Protein AF-A0A258V4W8-F1 (afdb_monomer)

Radius of gyration: 15.59 Å; Cα contacts (8 Å, |Δi|>4): 72; chains: 1; bounding box: 24×32×44 Å

pLDDT: mean 86.85, std 10.56, range [54.28, 97.06]

Sequence (85 aa):
MNFEELSSDEHRKREKAKAYELKQSQWWRQQVGPGICHYCKGQFKSKNLTMDHVIPACKQCNNDKTYKTTFDIALENLNASEPKC

Structure (mmCIF, N/CA/C/O backbone):
data_AF-A0A258V4W8-F1
#
_entry.id   AF-A0A258V4W8-F1
#
loop_
_atom_site.group_PDB
_atom_site.id
_atom_site.type_symbol
_atom_site.label_atom_id
_atom_site.label_alt_id
_atom_site.label_comp_id
_atom_site.label_asym_id
_atom_site.label_entity_id
_atom_site.label_seq_id
_atom_site.pdbx_PDB_ins_code
_atom_site.Cartn_x
_atom_site.Cartn_y
_atom_site.Cartn_z
_atom_site.occupancy
_atom_site.B_iso_or_equiv
_atom_site.auth_seq_id
_atom_site.auth_comp_id
_atom_site.auth_asym_id
_atom_site.auth_atom_id
_atom_site.pdbx_PDB_model_num
ATOM 1 N N . MET A 1 1 ? 2.303 -22.399 -22.029 1.00 54.28 1 MET A N 1
ATOM 2 C CA . MET A 1 1 ? 2.614 -21.259 -21.142 1.00 54.28 1 MET A CA 1
ATOM 3 C C . MET A 1 1 ? 3.781 -21.686 -20.271 1.00 54.28 1 MET A C 1
ATOM 5 O O . MET A 1 1 ? 3.626 -22.671 -19.560 1.00 54.28 1 MET A O 1
ATOM 9 N N . ASN A 1 2 ? 4.943 -21.039 -20.396 1.00 66.31 2 ASN A N 1
ATOM 10 C CA . ASN A 1 2 ? 6.140 -21.404 -19.636 1.00 66.31 2 ASN A CA 1
ATOM 11 C C . ASN A 1 2 ? 6.098 -20.750 -18.255 1.00 66.31 2 ASN A C 1
ATOM 13 O O . ASN A 1 2 ? 6.063 -19.530 -18.132 1.00 66.31 2 ASN A O 1
ATOM 17 N N . PHE A 1 3 ? 6.098 -21.584 -17.220 1.00 58.97 3 PHE A N 1
ATOM 18 C CA . PHE A 1 3 ? 6.079 -21.163 -15.821 1.00 58.97 3 PHE A CA 1
ATOM 19 C C . PHE A 1 3 ? 7.354 -20.394 -15.417 1.00 58.97 3 PHE A C 1
ATOM 21 O O . PHE A 1 3 ? 7.300 -19.504 -14.571 1.00 58.97 3 PHE A O 1
ATOM 28 N N . GLU A 1 4 ? 8.486 -20.666 -16.072 1.00 63.25 4 GLU A N 1
ATOM 29 C CA . GLU A 1 4 ? 9.791 -20.067 -15.756 1.00 63.25 4 GLU A CA 1
ATOM 30 C C . GLU A 1 4 ? 9.905 -18.562 -16.044 1.00 63.25 4 GLU A C 1
ATOM 32 O O . GLU A 1 4 ? 10.636 -17.864 -15.341 1.00 63.25 4 GLU A O 1
ATOM 37 N N . GLU A 1 5 ? 9.157 -18.012 -17.005 1.00 63.06 5 GLU A N 1
ATOM 38 C CA . GLU A 1 5 ? 9.246 -16.577 -17.326 1.00 63.06 5 GLU A CA 1
ATOM 39 C C . GLU A 1 5 ? 8.652 -15.673 -16.231 1.00 63.06 5 GLU A C 1
ATOM 41 O O . GLU A 1 5 ? 9.169 -14.577 -15.984 1.00 63.06 5 GLU A O 1
ATOM 46 N N . LEU A 1 6 ? 7.609 -16.139 -15.532 1.00 67.19 6 LEU A N 1
ATOM 47 C CA . LEU A 1 6 ? 6.862 -15.365 -14.529 1.00 67.19 6 LEU A CA 1
ATOM 48 C C . LEU A 1 6 ? 7.617 -15.180 -13.204 1.00 67.19 6 LEU A C 1
ATOM 50 O O . LEU A 1 6 ? 7.288 -14.290 -12.426 1.00 67.19 6 LEU A O 1
ATOM 54 N N . SER A 1 7 ? 8.641 -15.993 -12.944 1.00 73.19 7 SER A N 1
ATOM 55 C CA . SER A 1 7 ? 9.453 -15.908 -11.723 1.00 73.19 7 SER A CA 1
ATOM 56 C C . SER A 1 7 ? 10.863 -15.366 -11.974 1.00 73.19 7 SER A C 1
ATOM 58 O O . SER A 1 7 ? 11.672 -15.314 -11.043 1.00 73.19 7 SER A O 1
ATOM 60 N N . SER A 1 8 ? 11.178 -14.959 -13.207 1.00 88.25 8 SER A N 1
ATOM 61 C CA . SER A 1 8 ? 12.485 -14.382 -13.515 1.00 88.25 8 SER A CA 1
ATOM 62 C C . SER A 1 8 ? 12.739 -13.113 -12.689 1.00 88.25 8 SER A C 1
ATOM 64 O O . SER A 1 8 ? 11.830 -12.327 -12.394 1.00 88.25 8 SER A O 1
ATOM 66 N N . ASP A 1 9 ? 13.999 -12.868 -12.330 1.00 89.25 9 ASP A N 1
ATOM 67 C CA . ASP A 1 9 ? 14.376 -11.655 -11.597 1.00 89.25 9 ASP A CA 1
ATOM 68 C C . ASP A 1 9 ? 14.044 -10.374 -12.371 1.00 89.25 9 ASP A C 1
ATOM 70 O O . ASP A 1 9 ? 13.723 -9.345 -11.771 1.00 89.25 9 ASP A O 1
ATOM 74 N N . GLU A 1 10 ? 14.086 -10.431 -13.702 1.00 90.38 10 GLU A N 1
ATOM 75 C CA . GLU A 1 10 ? 13.660 -9.329 -14.557 1.00 90.38 10 GLU A CA 1
ATOM 76 C C . GLU A 1 10 ? 12.167 -9.041 -14.423 1.00 90.38 10 GLU A C 1
ATOM 78 O O . GLU A 1 10 ? 11.788 -7.881 -14.253 1.00 90.38 10 GLU A O 1
ATOM 83 N N . HIS A 1 11 ? 11.322 -10.077 -14.446 1.00 88.62 11 HIS A N 1
ATOM 84 C CA . HIS A 1 11 ? 9.887 -9.925 -14.225 1.00 88.62 11 HIS A CA 1
ATOM 85 C C . HIS A 1 11 ? 9.622 -9.297 -12.851 1.00 88.62 11 HIS A C 1
ATOM 87 O O . HIS A 1 11 ? 8.947 -8.273 -12.754 1.00 88.62 11 HIS A O 1
ATOM 93 N N . ARG A 1 12 ? 10.272 -9.804 -11.795 1.00 88.94 12 ARG A N 1
ATOM 94 C CA . ARG A 1 12 ? 10.152 -9.248 -10.438 1.00 88.94 12 ARG A CA 1
ATOM 95 C C . ARG A 1 12 ? 10.582 -7.779 -10.354 1.00 88.94 12 ARG A C 1
ATOM 97 O O . ARG A 1 12 ? 9.966 -7.004 -9.622 1.00 88.94 12 ARG A O 1
ATOM 104 N N . LYS A 1 13 ? 11.627 -7.372 -11.084 1.00 91.94 13 LYS A N 1
ATOM 105 C CA . LYS A 1 13 ? 12.060 -5.965 -11.168 1.00 91.94 13 LYS A CA 1
ATOM 106 C C . LYS A 1 13 ? 11.020 -5.093 -11.874 1.00 91.94 13 LYS A C 1
ATOM 108 O O . LYS A 1 13 ? 10.703 -4.022 -11.358 1.00 91.94 13 LYS A O 1
ATOM 113 N N . ARG A 1 14 ? 10.466 -5.554 -13.002 1.00 91.75 14 ARG A N 1
ATOM 114 C CA . ARG A 1 14 ? 9.410 -4.842 -13.746 1.00 91.75 14 ARG A CA 1
ATOM 115 C C . ARG A 1 14 ? 8.161 -4.643 -12.883 1.00 91.75 14 ARG A C 1
ATOM 117 O O . ARG A 1 14 ? 7.669 -3.523 -12.784 1.00 91.75 14 ARG A O 1
ATOM 124 N N . GLU A 1 15 ? 7.698 -5.682 -12.191 1.00 93.19 15 GLU A N 1
ATOM 125 C CA . GLU A 1 15 ? 6.521 -5.579 -11.315 1.00 93.19 15 GLU A CA 1
ATOM 126 C C . GLU A 1 15 ? 6.773 -4.674 -10.097 1.00 93.19 15 GLU A C 1
ATOM 128 O O . GLU A 1 15 ? 5.913 -3.874 -9.728 1.00 93.19 15 GLU A O 1
ATOM 133 N N . LYS A 1 16 ? 7.981 -4.700 -9.512 1.00 91.81 16 LYS A N 1
ATOM 134 C CA . LYS A 1 16 ? 8.358 -3.740 -8.459 1.00 91.81 16 LYS A CA 1
ATOM 135 C C . LYS A 1 16 ? 8.353 -2.292 -8.955 1.00 91.81 16 LYS A C 1
ATOM 137 O O . LYS A 1 16 ? 7.909 -1.420 -8.214 1.00 91.81 16 LYS A O 1
ATOM 142 N N . ALA A 1 17 ? 8.815 -2.024 -10.178 1.00 94.12 17 ALA A N 1
ATOM 143 C CA . ALA A 1 17 ? 8.776 -0.680 -10.761 1.00 94.12 17 ALA A CA 1
ATOM 144 C C . ALA A 1 17 ? 7.332 -0.164 -10.878 1.00 94.12 17 ALA A C 1
ATOM 146 O O . ALA A 1 17 ? 7.023 0.901 -10.342 1.00 94.12 17 ALA A O 1
ATOM 147 N N . LYS A 1 18 ? 6.425 -0.981 -11.433 1.00 93.62 18 LYS A N 1
ATOM 148 C CA . LYS A 1 18 ? 4.983 -0.677 -11.491 1.00 93.62 18 LYS A CA 1
ATOM 149 C C . LYS A 1 18 ? 4.394 -0.408 -10.105 1.00 93.62 18 LYS A C 1
ATOM 151 O O . LYS A 1 18 ? 3.598 0.508 -9.926 1.00 93.62 18 LYS A O 1
ATOM 156 N N . ALA A 1 19 ? 4.808 -1.177 -9.098 1.00 93.94 19 ALA A N 1
ATOM 157 C CA . ALA A 1 19 ? 4.373 -0.984 -7.718 1.00 93.94 19 ALA A CA 1
ATOM 158 C C . ALA A 1 19 ? 4.834 0.372 -7.137 1.00 93.94 19 ALA A C 1
ATOM 160 O O . ALA A 1 19 ? 4.085 1.020 -6.401 1.00 93.94 19 ALA A O 1
ATOM 161 N N . TYR A 1 20 ? 6.045 0.838 -7.462 1.00 94.25 20 TYR A N 1
ATOM 162 C CA . TYR A 1 20 ? 6.510 2.169 -7.053 1.00 94.25 20 TYR A CA 1
ATOM 163 C C . TYR A 1 20 ? 5.733 3.296 -7.740 1.00 94.25 20 TYR A C 1
ATOM 165 O O . TYR A 1 20 ? 5.356 4.256 -7.069 1.00 94.25 20 TYR A O 1
ATOM 173 N N . GLU A 1 21 ? 5.440 3.160 -9.033 1.00 95.56 21 GLU A N 1
ATOM 174 C CA . GLU A 1 21 ? 4.592 4.104 -9.773 1.00 95.56 21 GLU A CA 1
ATOM 175 C C . GLU A 1 21 ? 3.177 4.161 -9.175 1.00 95.56 21 GLU A C 1
ATOM 177 O O . GLU A 1 21 ? 2.656 5.238 -8.873 1.00 95.56 21 GLU A O 1
ATOM 182 N N . LEU A 1 22 ? 2.583 2.997 -8.889 1.00 95.62 22 LEU A N 1
ATOM 183 C CA . LEU A 1 22 ? 1.262 2.893 -8.271 1.00 95.62 22 LEU A CA 1
ATOM 184 C C . LEU A 1 22 ? 1.213 3.588 -6.907 1.00 95.62 22 LEU A C 1
ATOM 186 O O . LEU A 1 22 ? 0.254 4.308 -6.629 1.00 95.62 22 LEU A O 1
ATOM 190 N N . LYS A 1 23 ? 2.256 3.450 -6.079 1.00 93.31 23 LYS A N 1
ATOM 191 C CA . LYS A 1 23 ? 2.359 4.133 -4.774 1.00 93.31 23 LYS A CA 1
ATOM 192 C C . LYS A 1 23 ? 2.296 5.655 -4.872 1.00 93.31 23 LYS A C 1
ATOM 194 O O . LYS A 1 23 ? 1.898 6.307 -3.908 1.00 93.31 23 LYS A O 1
ATOM 199 N N . GLN A 1 24 ? 2.712 6.230 -5.997 1.00 94.25 24 GLN A N 1
ATOM 200 C CA . GLN A 1 24 ? 2.673 7.676 -6.213 1.00 94.25 24 GLN A CA 1
ATOM 201 C C . GLN A 1 24 ? 1.332 8.154 -6.783 1.00 94.25 24 GLN A C 1
ATOM 203 O O . GLN A 1 24 ? 1.031 9.348 -6.710 1.00 94.25 24 GLN A O 1
ATOM 208 N N . SER A 1 25 ? 0.511 7.238 -7.304 1.00 96.06 25 SER A N 1
ATOM 209 C CA . SER A 1 25 ? -0.775 7.553 -7.922 1.00 96.06 25 SER A CA 1
ATOM 210 C C . SER A 1 25 ? -1.787 8.159 -6.940 1.00 96.06 25 SER A C 1
ATOM 212 O O . SER A 1 25 ? -1.790 7.882 -5.736 1.00 96.06 25 SER A O 1
ATOM 214 N N . GLN A 1 26 ? -2.715 8.956 -7.476 1.00 97.06 26 GLN A N 1
ATOM 215 C CA . GLN A 1 26 ? -3.860 9.469 -6.715 1.00 97.06 26 GLN A CA 1
ATOM 216 C C . GLN A 1 26 ? -4.762 8.338 -6.208 1.00 97.06 26 GLN A C 1
ATOM 218 O O . GLN A 1 26 ? -5.281 8.421 -5.098 1.00 97.06 26 GLN A O 1
ATOM 223 N N . TRP A 1 27 ? -4.904 7.259 -6.985 1.00 96.25 27 TRP A N 1
ATOM 224 C CA . TRP A 1 27 ? -5.678 6.086 -6.584 1.00 96.25 27 TRP A CA 1
ATOM 225 C C . TRP A 1 27 ? -5.134 5.467 -5.293 1.00 96.25 27 TRP A C 1
ATOM 227 O O . TRP A 1 27 ? -5.896 5.213 -4.363 1.00 96.25 27 TRP A O 1
ATOM 237 N N . TRP A 1 28 ? -3.811 5.310 -5.173 1.00 96.44 28 TRP A N 1
ATOM 238 C CA . TRP A 1 28 ? -3.212 4.780 -3.947 1.00 96.44 28 TRP A CA 1
ATOM 239 C C . TRP A 1 28 ? -3.419 5.714 -2.750 1.00 96.44 28 TRP A C 1
ATOM 241 O O . TRP A 1 28 ? -3.730 5.259 -1.650 1.00 96.44 28 TRP A O 1
ATOM 251 N N . ARG A 1 29 ? -3.334 7.035 -2.957 1.00 95.12 29 ARG A N 1
ATOM 252 C CA . ARG A 1 29 ? -3.655 8.018 -1.907 1.00 95.12 29 ARG A CA 1
ATOM 253 C C . ARG A 1 29 ? -5.104 7.894 -1.436 1.00 95.12 29 ARG A C 1
ATOM 255 O O . ARG A 1 29 ? -5.347 7.977 -0.237 1.00 95.12 29 ARG A O 1
ATOM 262 N N . GLN A 1 30 ? -6.044 7.649 -2.350 1.00 95.69 30 GLN A N 1
ATOM 263 C CA . GLN A 1 30 ? -7.448 7.397 -2.014 1.00 95.69 30 GLN A CA 1
ATOM 264 C C . GLN A 1 30 ? -7.628 6.071 -1.265 1.00 95.69 30 GLN A C 1
ATOM 266 O O . GLN A 1 30 ? -8.386 6.031 -0.304 1.00 95.69 30 GLN A O 1
ATOM 271 N N . GLN A 1 31 ? -6.895 5.015 -1.632 1.00 95.38 31 GLN A N 1
ATOM 272 C CA . GLN A 1 31 ? -6.928 3.732 -0.915 1.00 95.38 31 GLN A CA 1
ATOM 273 C C . GLN A 1 31 ? -6.394 3.835 0.519 1.00 95.38 31 GLN A C 1
ATOM 275 O O . GLN A 1 31 ? -6.946 3.230 1.433 1.00 95.38 31 GLN A O 1
ATOM 280 N N . VAL A 1 32 ? -5.330 4.611 0.738 1.00 96.19 32 VAL A N 1
ATOM 281 C CA . VAL A 1 32 ? -4.715 4.793 2.066 1.00 96.19 32 VAL A CA 1
ATOM 282 C C . VAL A 1 32 ? -5.419 5.884 2.893 1.00 96.19 32 VAL A C 1
ATOM 284 O O . VAL A 1 32 ? -5.284 5.921 4.118 1.00 96.19 32 VAL A O 1
ATOM 287 N N . GLY A 1 33 ? -6.183 6.769 2.248 1.00 95.00 33 GLY A N 1
ATOM 288 C CA . GLY A 1 33 ? -6.891 7.894 2.868 1.00 95.00 33 GLY A CA 1
ATOM 289 C C . GLY A 1 33 ? -7.781 7.520 4.062 1.00 95.00 33 GLY A C 1
ATOM 290 O O . GLY A 1 33 ? -7.654 8.166 5.100 1.00 95.00 33 GLY A O 1
ATOM 291 N N . PRO A 1 34 ? -8.609 6.457 3.982 1.00 94.94 34 PRO A N 1
ATOM 292 C CA . PRO A 1 34 ? -9.408 5.979 5.111 1.00 94.94 34 PRO A CA 1
ATOM 293 C C . PRO A 1 34 ? -8.590 5.569 6.339 1.00 94.94 34 PRO A C 1
ATOM 295 O O . PRO A 1 34 ? -9.133 5.496 7.435 1.00 94.94 34 PRO A O 1
ATOM 298 N N . GLY A 1 35 ? -7.299 5.263 6.174 1.00 95.56 35 GLY A N 1
ATOM 299 C CA . GLY A 1 35 ? -6.448 4.849 7.286 1.00 95.56 35 GLY A CA 1
ATOM 300 C C . GLY A 1 35 ? -6.745 3.440 7.806 1.00 95.56 35 GLY A C 1
ATOM 301 O O . GLY A 1 35 ? -6.284 3.090 8.883 1.00 95.56 35 GLY A O 1
ATOM 302 N N . ILE A 1 36 ? -7.481 2.609 7.067 1.00 94.62 36 ILE A N 1
ATOM 303 C CA . ILE A 1 36 ? -7.908 1.282 7.534 1.00 94.62 36 ILE A CA 1
ATOM 304 C C . ILE A 1 36 ? -6.958 0.196 7.014 1.00 94.62 36 ILE A C 1
ATOM 306 O O . ILE A 1 36 ? -6.670 0.122 5.819 1.00 94.62 36 ILE A O 1
ATOM 310 N N . CYS A 1 37 ? -6.487 -0.680 7.905 1.00 94.12 37 CYS A N 1
ATOM 311 C CA . CYS A 1 37 ? -5.742 -1.879 7.515 1.00 94.12 37 CYS A CA 1
ATOM 312 C C . CYS A 1 37 ? -6.678 -2.914 6.873 1.00 94.12 37 CYS A C 1
ATOM 314 O O . CYS A 1 37 ? -7.706 -3.264 7.450 1.00 94.12 37 CYS A O 1
ATOM 316 N N . HIS A 1 38 ? -6.304 -3.480 5.721 1.00 93.25 38 HIS A N 1
ATOM 317 C CA . HIS A 1 38 ? -7.120 -4.504 5.063 1.00 93.25 38 HIS A CA 1
ATOM 318 C C . HIS A 1 38 ? -7.319 -5.762 5.923 1.00 93.25 38 HIS A C 1
ATOM 320 O O . HIS A 1 38 ? -8.392 -6.361 5.873 1.00 93.25 38 HIS A O 1
ATOM 326 N N . TYR A 1 39 ? -6.316 -6.139 6.718 1.00 89.81 39 TYR A N 1
ATOM 327 C CA . TYR A 1 39 ? -6.311 -7.383 7.487 1.00 89.81 39 TYR A CA 1
ATOM 328 C C . TYR A 1 39 ? -7.017 -7.229 8.841 1.00 89.81 39 TYR A C 1
ATOM 330 O O . TYR A 1 39 ? -8.107 -7.764 9.010 1.00 89.81 39 TYR A O 1
ATOM 338 N N . CYS A 1 40 ? -6.452 -6.449 9.773 1.00 89.94 40 CYS A N 1
ATOM 339 C CA . CYS A 1 40 ? -7.027 -6.294 11.119 1.00 89.94 40 CYS A CA 1
ATOM 340 C C . CYS A 1 40 ? -8.202 -5.318 11.212 1.00 89.94 40 CYS A C 1
ATOM 342 O O . CYS A 1 40 ? -8.843 -5.235 12.250 1.00 89.94 40 CYS A O 1
ATOM 344 N N . LYS A 1 41 ? -8.489 -4.555 10.149 1.00 92.06 41 LYS A N 1
ATOM 345 C CA . LYS A 1 41 ? -9.508 -3.488 10.135 1.00 92.06 41 LYS A CA 1
ATOM 346 C C . LYS A 1 41 ? -9.265 -2.339 11.130 1.00 92.06 41 LYS A C 1
ATOM 348 O O . LYS A 1 41 ? -10.079 -1.421 11.183 1.00 92.06 41 LYS A O 1
ATOM 353 N N . GLY A 1 42 ? -8.135 -2.330 11.842 1.00 90.62 42 GLY A N 1
ATOM 354 C CA . GLY A 1 42 ? -7.721 -1.221 12.702 1.00 90.62 42 GLY A CA 1
ATOM 355 C C . GLY A 1 42 ? -7.524 0.097 11.940 1.00 90.62 42 GLY A C 1
ATOM 356 O O . GLY A 1 42 ? -7.254 0.104 10.730 1.00 90.62 42 GLY A O 1
ATOM 357 N N . GLN A 1 43 ? -7.651 1.213 12.665 1.00 93.56 43 GLN A N 1
ATOM 358 C CA . GLN A 1 43 ? -7.439 2.571 12.157 1.00 93.56 43 GLN A CA 1
ATOM 359 C C . GLN A 1 43 ? -6.009 3.051 12.433 1.00 93.56 43 GLN A C 1
ATOM 361 O O . GLN A 1 43 ? -5.512 3.011 13.556 1.00 93.56 43 GLN A O 1
ATOM 366 N N . PHE A 1 44 ? -5.353 3.569 11.401 1.00 93.81 44 PHE A N 1
ATOM 367 C CA . PHE A 1 44 ? -3.970 4.021 11.413 1.00 93.81 44 P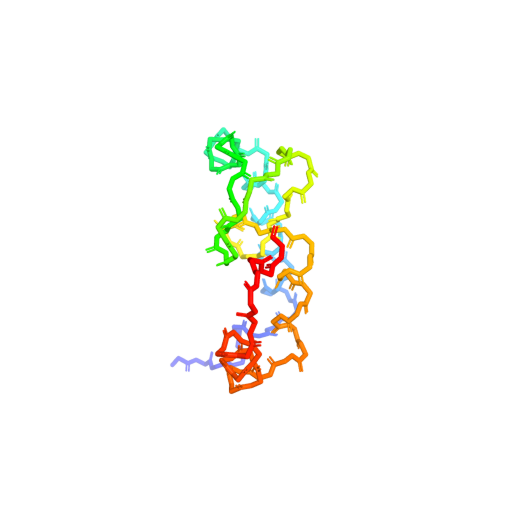HE A CA 1
ATOM 368 C C . PHE A 1 44 ? -3.841 5.355 10.687 1.00 93.81 44 PHE A C 1
ATOM 370 O O . PHE A 1 44 ? -4.574 5.676 9.755 1.00 93.81 44 PHE A O 1
ATOM 377 N N . LYS A 1 45 ? -2.811 6.121 11.051 1.00 94.44 45 LYS A N 1
ATOM 378 C CA . LYS A 1 45 ? -2.375 7.247 10.219 1.00 94.44 45 LYS A CA 1
ATOM 379 C C . LYS A 1 45 ? -1.929 6.708 8.862 1.00 94.44 45 LYS A C 1
ATOM 381 O O . LYS A 1 45 ? -1.167 5.745 8.821 1.00 94.44 45 LYS A O 1
ATOM 386 N N . SER A 1 46 ? -2.294 7.382 7.776 1.00 92.31 46 SER A N 1
ATOM 387 C CA . SER A 1 46 ? -1.931 6.994 6.406 1.00 92.31 46 SER A CA 1
ATOM 388 C C . SER A 1 46 ? -0.435 6.690 6.225 1.00 92.31 46 SER A C 1
ATOM 390 O O . SER A 1 46 ? -0.086 5.748 5.524 1.00 92.31 46 SER A O 1
ATOM 392 N N . LYS A 1 47 ? 0.465 7.408 6.921 1.00 92.12 47 LYS A N 1
ATOM 393 C CA . LYS A 1 47 ? 1.922 7.152 6.863 1.00 92.12 47 LYS A CA 1
ATOM 394 C C . LYS A 1 47 ? 2.349 5.800 7.457 1.00 92.12 47 LYS A C 1
ATOM 396 O O . LYS A 1 47 ? 3.430 5.313 7.146 1.00 92.12 47 LYS A O 1
ATOM 401 N N . ASN A 1 48 ? 1.553 5.251 8.372 1.00 92.62 48 ASN A N 1
ATOM 402 C CA . ASN A 1 48 ? 1.840 4.001 9.077 1.00 92.62 48 ASN A CA 1
ATOM 403 C C . ASN A 1 48 ? 1.272 2.782 8.331 1.00 92.62 48 ASN A C 1
ATOM 405 O O . ASN A 1 48 ? 1.527 1.645 8.732 1.00 92.62 48 ASN A O 1
ATOM 409 N N . LEU A 1 49 ? 0.515 3.013 7.254 1.00 95.00 49 LEU A N 1
ATOM 410 C CA . LEU A 1 49 ? 0.081 1.974 6.337 1.00 95.00 49 LEU A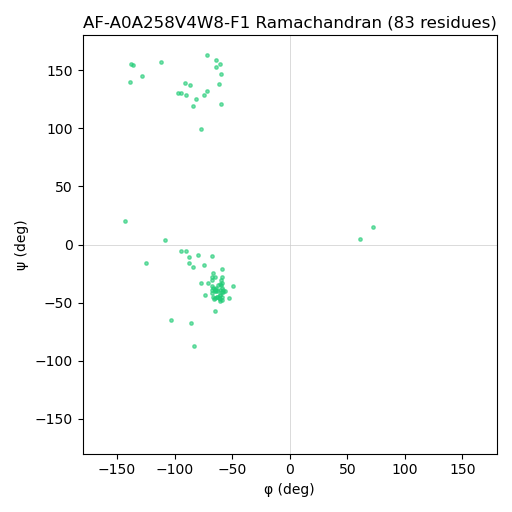 CA 1
ATOM 411 C C . LEU A 1 49 ? 1.148 1.742 5.270 1.00 95.00 49 LEU A C 1
ATOM 413 O O . LEU A 1 49 ? 1.748 2.661 4.717 1.00 95.00 49 LEU A O 1
ATOM 417 N N . THR A 1 50 ? 1.374 0.471 4.986 1.00 94.69 50 THR A N 1
ATOM 418 C CA . THR A 1 50 ? 2.295 -0.017 3.967 1.00 94.69 50 THR A CA 1
ATOM 419 C C . THR A 1 50 ? 1.509 -0.654 2.832 1.00 94.69 50 THR A C 1
ATOM 421 O O . THR A 1 50 ? 0.365 -1.069 3.009 1.00 94.69 50 THR A O 1
ATOM 424 N N . MET A 1 51 ? 2.124 -0.719 1.654 1.00 94.56 51 MET A N 1
ATOM 425 C CA . MET A 1 51 ? 1.579 -1.494 0.547 1.00 94.56 51 MET A CA 1
ATOM 426 C C . MET A 1 51 ? 2.130 -2.904 0.625 1.00 94.56 51 MET A C 1
ATOM 428 O O . MET A 1 51 ? 3.347 -3.081 0.706 1.00 94.56 51 MET A O 1
ATOM 432 N N . ASP A 1 52 ? 1.225 -3.863 0.581 1.00 89.62 52 ASP A N 1
ATOM 433 C CA . ASP A 1 52 ? 1.558 -5.264 0.411 1.00 89.62 52 ASP A CA 1
ATOM 434 C C . ASP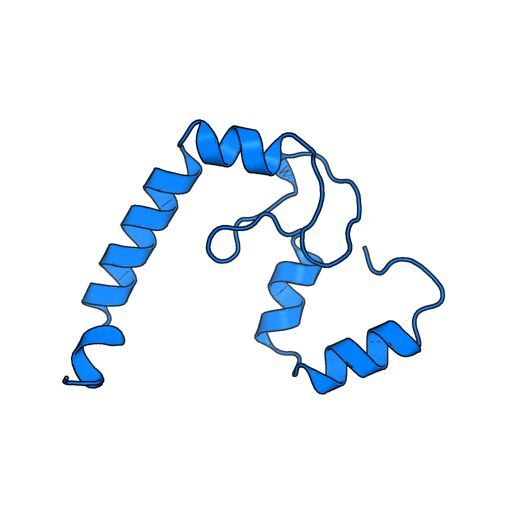 A 1 52 ? 1.758 -5.574 -1.084 1.00 89.62 52 ASP A C 1
ATOM 436 O O . ASP A 1 52 ? 2.852 -5.392 -1.612 1.00 89.62 52 ASP A O 1
ATOM 440 N N . HIS A 1 53 ? 0.673 -5.900 -1.790 1.00 86.88 53 HIS A N 1
ATOM 441 C CA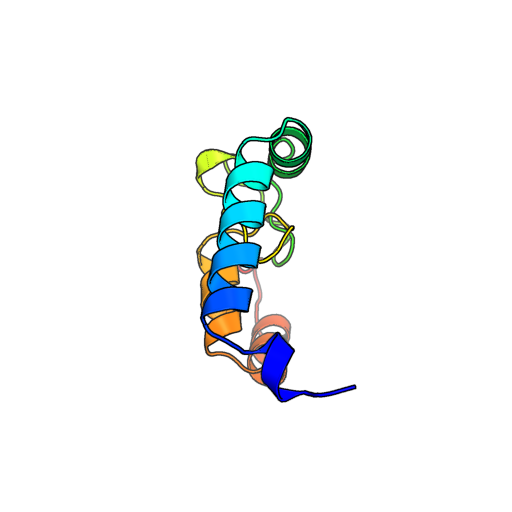 . HIS A 1 53 ? 0.659 -6.055 -3.246 1.00 86.88 5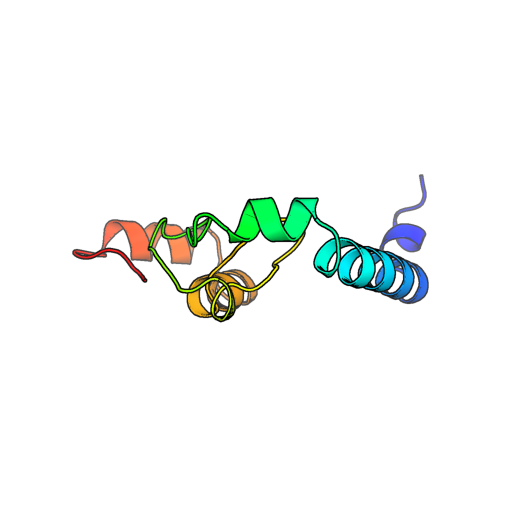3 HIS A CA 1
ATOM 442 C C . HIS A 1 53 ? 0.015 -4.829 -3.906 1.00 86.88 53 HIS A C 1
ATOM 444 O O . HIS A 1 53 ? 0.690 -4.042 -4.560 1.00 86.88 53 HIS A O 1
ATOM 450 N N . VAL A 1 54 ? -1.279 -4.617 -3.653 1.00 93.12 54 VAL A N 1
ATOM 451 C CA . VAL A 1 54 ? -2.052 -3.440 -4.102 1.00 93.12 54 VAL A CA 1
ATOM 452 C C . VAL A 1 54 ? -3.070 -2.988 -3.046 1.00 93.12 54 VAL A C 1
ATOM 454 O O . VAL A 1 54 ? -4.043 -2.307 -3.351 1.00 93.12 54 VAL A O 1
ATOM 457 N N . ILE A 1 55 ? -2.856 -3.380 -1.786 1.00 94.25 55 ILE A N 1
ATOM 458 C CA . ILE A 1 55 ? -3.768 -3.125 -0.663 1.00 94.25 55 ILE A CA 1
ATOM 459 C C . ILE A 1 55 ? -3.034 -2.485 0.523 1.00 94.25 55 ILE A C 1
ATOM 461 O O . ILE A 1 55 ? -1.862 -2.813 0.759 1.00 94.25 55 ILE A O 1
ATOM 465 N N . PRO A 1 56 ? -3.693 -1.583 1.276 1.00 96.19 56 PRO A N 1
ATOM 466 C CA . PRO A 1 56 ? -3.128 -0.987 2.479 1.00 96.19 56 PRO A CA 1
ATOM 467 C C . PRO A 1 56 ? -3.120 -1.988 3.639 1.00 96.19 56 PRO A C 1
ATOM 469 O O . PRO A 1 56 ? -4.139 -2.582 3.990 1.00 96.19 56 PRO A O 1
ATOM 472 N N . ALA A 1 57 ? -1.966 -2.143 4.279 1.00 95.44 57 ALA A N 1
ATOM 473 C CA . ALA A 1 57 ? -1.787 -3.002 5.442 1.00 95.44 57 ALA A CA 1
ATOM 474 C C . ALA A 1 57 ? -0.891 -2.321 6.477 1.00 95.44 57 ALA A C 1
ATOM 476 O O . ALA A 1 57 ? 0.119 -1.704 6.129 1.00 95.44 57 ALA A O 1
ATOM 477 N N . CYS A 1 58 ? -1.219 -2.445 7.762 1.00 94.06 58 CYS A N 1
ATOM 478 C CA . CYS A 1 58 ? -0.306 -2.016 8.815 1.00 94.06 58 CYS A CA 1
ATOM 479 C C . CYS A 1 58 ? 0.975 -2.870 8.783 1.00 94.06 58 CYS A C 1
ATOM 481 O O . CYS A 1 58 ? 0.990 -3.991 8.264 1.00 94.06 58 CYS A O 1
ATOM 483 N N . LYS A 1 59 ? 2.060 -2.353 9.364 1.00 92.00 59 LYS A N 1
ATOM 484 C CA . LYS A 1 59 ? 3.360 -3.037 9.363 1.00 92.00 59 LYS A CA 1
ATOM 485 C C . LYS A 1 59 ? 3.300 -4.436 9.993 1.00 92.00 59 LYS A C 1
ATOM 487 O O . LYS A 1 59 ? 3.925 -5.351 9.468 1.00 92.00 59 LYS A O 1
ATOM 492 N N . GLN A 1 60 ? 2.533 -4.604 11.072 1.00 91.38 60 GLN A N 1
ATOM 493 C CA . GLN A 1 60 ? 2.420 -5.880 11.781 1.00 91.38 60 GLN A CA 1
ATOM 494 C C . GLN A 1 60 ? 1.769 -6.957 10.904 1.00 91.38 60 GLN A C 1
ATOM 496 O O . GLN A 1 60 ? 2.414 -7.953 10.595 1.00 91.38 60 GLN A O 1
ATOM 501 N N . CYS A 1 61 ? 0.549 -6.719 10.405 1.00 90.25 61 CYS A N 1
ATOM 502 C CA . CYS A 1 61 ? -0.118 -7.659 9.497 1.00 90.25 61 CYS A CA 1
ATOM 503 C C . CYS A 1 61 ? 0.686 -7.901 8.219 1.00 90.25 61 CYS A C 1
ATOM 505 O O . CYS A 1 61 ? 0.660 -9.003 7.678 1.00 90.25 61 CYS A O 1
ATOM 507 N N . ASN A 1 62 ? 1.387 -6.877 7.715 1.00 91.56 62 ASN A N 1
ATOM 508 C CA . ASN A 1 62 ? 2.199 -7.025 6.515 1.00 91.56 62 ASN A CA 1
ATOM 509 C C . ASN A 1 62 ? 3.359 -8.012 6.734 1.00 91.56 62 ASN A C 1
ATOM 511 O O . ASN A 1 62 ? 3.616 -8.847 5.872 1.00 91.56 62 ASN A O 1
ATOM 515 N N . ASN A 1 63 ? 3.997 -7.961 7.904 1.00 90.06 63 ASN A N 1
ATOM 516 C CA . ASN A 1 63 ? 5.074 -8.876 8.269 1.00 90.06 63 ASN A CA 1
ATOM 517 C C . ASN A 1 63 ? 4.554 -10.281 8.599 1.00 90.06 63 ASN A C 1
ATOM 519 O O . ASN A 1 63 ? 5.132 -11.258 8.133 1.00 90.06 63 ASN A O 1
ATOM 523 N N . ASP A 1 64 ? 3.462 -10.386 9.360 1.00 87.56 64 ASP A N 1
ATOM 524 C CA . ASP A 1 64 ? 2.961 -11.659 9.898 1.00 87.56 64 ASP A CA 1
ATOM 525 C C . ASP A 1 64 ? 2.645 -12.690 8.809 1.00 87.56 64 ASP A C 1
ATOM 527 O O . ASP A 1 64 ? 3.037 -13.848 8.922 1.00 87.56 64 ASP A O 1
ATOM 531 N N . LYS A 1 65 ? 2.050 -12.266 7.692 1.00 81.50 65 LYS A N 1
ATOM 532 C CA . LYS A 1 65 ? 1.764 -13.158 6.552 1.00 81.50 65 LYS A CA 1
ATOM 533 C C . LYS A 1 65 ? 3.000 -13.678 5.805 1.00 81.50 65 LYS A C 1
ATOM 535 O O . LYS A 1 65 ? 2.863 -14.511 4.920 1.00 81.50 65 LYS A O 1
ATOM 540 N N . THR A 1 66 ? 4.188 -13.144 6.092 1.00 81.31 66 THR A N 1
ATOM 541 C CA . THR A 1 66 ? 5.423 -13.574 5.419 1.00 81.31 66 THR A CA 1
ATOM 542 C C . THR A 1 66 ? 5.914 -14.906 5.976 1.00 81.31 66 THR A C 1
ATOM 544 O O . THR A 1 66 ? 6.503 -15.693 5.244 1.00 81.31 66 THR A O 1
ATOM 547 N N . TYR A 1 67 ? 5.691 -15.152 7.269 1.00 80.94 67 TYR A N 1
ATOM 548 C CA . TYR A 1 67 ? 6.256 -16.303 7.975 1.00 80.94 67 TYR A CA 1
ATOM 549 C C . TYR A 1 67 ? 5.206 -17.173 8.670 1.00 80.94 67 TYR A C 1
ATOM 551 O O . TYR A 1 67 ? 5.519 -18.303 9.034 1.00 80.94 67 TYR A O 1
ATOM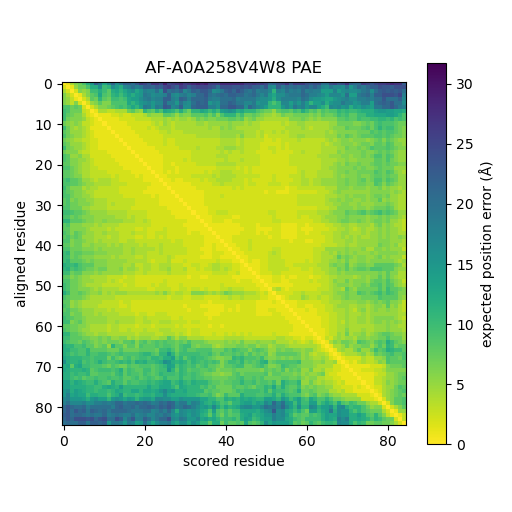 559 N N . LYS A 1 68 ? 3.975 -16.679 8.854 1.00 83.50 68 LYS A N 1
ATOM 560 C CA . LYS A 1 68 ? 2.875 -17.467 9.413 1.00 83.50 68 LYS A CA 1
ATOM 561 C C . LYS A 1 68 ? 2.095 -18.162 8.313 1.00 83.50 68 LYS A C 1
ATOM 563 O O . LYS A 1 68 ? 1.779 -17.559 7.285 1.00 83.50 68 LYS A O 1
ATOM 568 N N . THR A 1 69 ? 1.729 -19.413 8.560 1.00 84.62 69 THR A N 1
ATOM 569 C CA . THR A 1 69 ? 0.773 -20.102 7.699 1.00 84.62 69 THR A CA 1
ATOM 570 C C . THR A 1 69 ? -0.628 -19.530 7.907 1.00 84.62 69 THR A C 1
ATOM 572 O O 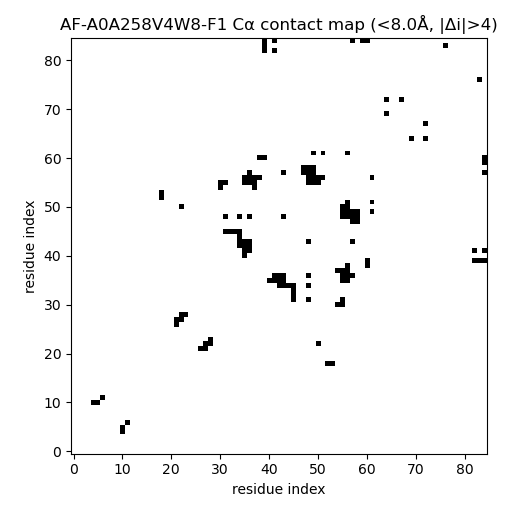. THR A 1 69 ? -0.929 -18.870 8.906 1.00 84.62 69 THR A O 1
ATOM 575 N N . THR A 1 70 ? -1.528 -19.808 6.967 1.00 81.81 70 THR A N 1
ATOM 576 C CA . THR A 1 70 ? -2.945 -19.452 7.114 1.00 81.81 70 THR A CA 1
ATOM 577 C C . THR A 1 70 ? -3.575 -20.099 8.348 1.00 81.81 70 THR A C 1
ATOM 579 O O . THR A 1 70 ? -4.422 -19.476 8.986 1.00 81.81 70 THR A O 1
ATOM 582 N N . PHE A 1 71 ? -3.134 -21.308 8.714 1.00 86.69 71 PHE A N 1
ATOM 583 C CA . PHE A 1 71 ? -3.578 -22.000 9.921 1.00 86.69 71 PHE A CA 1
ATOM 584 C C . PHE A 1 71 ? -3.137 -21.268 11.192 1.00 86.69 71 PHE A C 1
ATOM 586 O O . PHE A 1 71 ? -3.974 -21.017 12.055 1.00 86.69 71 PHE A O 1
ATOM 593 N N . ASP A 1 72 ? -1.869 -20.850 11.276 1.00 85.38 72 ASP A N 1
ATOM 594 C CA . ASP A 1 72 ? -1.349 -20.118 12.441 1.00 85.38 72 ASP A CA 1
ATOM 595 C C . ASP A 1 72 ? -2.106 -18.801 12.654 1.00 85.38 72 ASP A C 1
ATOM 597 O O . ASP A 1 72 ? -2.504 -18.471 13.770 1.00 85.38 72 ASP A O 1
ATOM 601 N N . ILE A 1 73 ? -2.369 -18.066 11.568 1.00 80.69 73 ILE A N 1
ATOM 602 C CA . ILE A 1 73 ? -3.141 -16.817 11.611 1.00 80.69 73 ILE A CA 1
ATOM 603 C C . ILE A 1 73 ? -4.575 -17.084 12.086 1.00 80.69 73 ILE A C 1
ATOM 605 O O . ILE A 1 73 ? -5.093 -16.353 12.930 1.00 80.69 73 ILE A O 1
ATOM 609 N N . ALA A 1 74 ? -5.226 -18.125 11.560 1.00 82.06 74 ALA A N 1
ATOM 610 C CA . ALA A 1 74 ? -6.587 -18.480 11.948 1.00 82.06 74 ALA A CA 1
ATOM 611 C C . ALA A 1 74 ? -6.671 -18.879 13.428 1.00 82.06 74 ALA A C 1
ATOM 613 O O . ALA A 1 74 ? -7.548 -18.394 14.142 1.00 82.06 74 ALA A O 1
ATOM 614 N N . LEU A 1 75 ? -5.733 -19.701 13.902 1.00 86.38 75 LEU A N 1
ATOM 615 C CA . LEU A 1 75 ? -5.655 -20.128 15.296 1.00 86.38 75 LEU A CA 1
ATOM 616 C C . LEU A 1 75 ? -5.464 -18.935 16.241 1.00 86.38 75 LEU A C 1
ATOM 618 O O . LEU A 1 75 ? -6.127 -18.834 17.270 1.00 86.38 75 LEU A O 1
ATOM 622 N N . GLU A 1 76 ? -4.586 -18.001 15.883 1.00 81.00 76 GLU A N 1
ATOM 623 C CA . GLU A 1 76 ? -4.361 -16.785 16.660 1.00 81.00 76 GLU A CA 1
ATOM 624 C C . GLU A 1 76 ? -5.593 -15.874 16.711 1.00 81.00 76 GLU A C 1
ATOM 626 O O . GLU A 1 76 ? -5.871 -15.300 17.760 1.00 81.00 76 GLU A O 1
ATOM 631 N N . ASN A 1 77 ? -6.327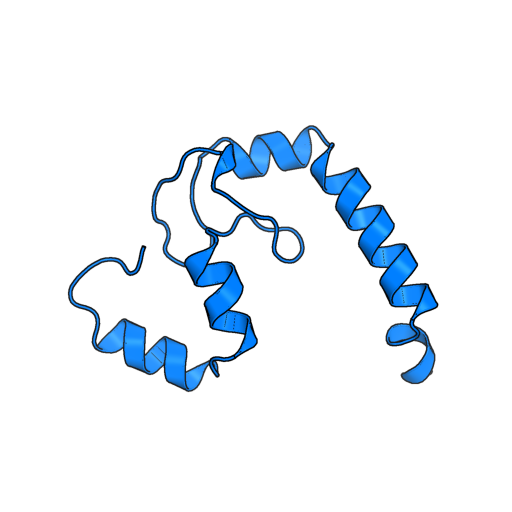 -15.737 15.604 1.00 76.75 77 ASN A N 1
ATOM 632 C CA . ASN A 1 77 ? -7.539 -14.918 15.552 1.00 76.75 77 ASN A CA 1
ATOM 633 C C . ASN A 1 77 ? -8.670 -15.506 16.405 1.00 76.75 77 ASN A C 1
ATOM 635 O O . ASN A 1 77 ? -9.415 -14.750 17.018 1.00 76.75 77 ASN A O 1
ATOM 639 N N . LEU A 1 78 ? -8.787 -16.837 16.466 1.00 82.38 78 LEU A N 1
ATOM 640 C CA . LEU A 1 78 ? -9.768 -17.517 17.321 1.00 82.38 78 LEU A CA 1
ATOM 641 C C . LEU A 1 78 ? -9.469 -17.339 18.815 1.00 82.38 78 LEU A C 1
ATOM 643 O O . LEU A 1 78 ? -10.389 -17.318 19.626 1.00 82.38 78 LEU A O 1
ATOM 647 N N . ASN A 1 79 ? -8.191 -17.201 19.171 1.00 79.62 79 ASN A N 1
ATOM 648 C CA . ASN A 1 79 ? -7.739 -17.057 20.555 1.00 79.62 79 ASN A CA 1
ATOM 649 C C . ASN A 1 79 ? -7.573 -15.593 21.002 1.00 79.62 79 ASN A C 1
ATOM 651 O O . ASN A 1 79 ? -7.269 -15.343 22.168 1.00 79.62 79 ASN A O 1
ATOM 655 N N . ALA A 1 80 ? -7.726 -14.620 20.100 1.00 72.25 80 ALA A N 1
ATOM 656 C CA . ALA A 1 80 ? -7.557 -13.208 20.418 1.00 72.25 80 ALA A CA 1
ATOM 657 C C . ALA A 1 80 ? -8.827 -12.626 21.063 1.00 72.25 80 ALA A C 1
ATOM 659 O O . ALA A 1 80 ? -9.910 -12.684 20.489 1.00 72.25 80 ALA A O 1
ATOM 660 N N . SER A 1 81 ? -8.683 -12.019 22.245 1.00 63.84 81 SER A N 1
ATOM 661 C CA . SER A 1 81 ? -9.761 -11.314 22.958 1.00 63.84 81 SER A CA 1
ATOM 662 C C . SER A 1 81 ? -9.902 -9.836 22.567 1.00 63.84 81 SER A C 1
ATOM 664 O O . SER A 1 81 ? -10.881 -9.195 22.937 1.00 63.84 81 SER A O 1
ATOM 666 N N . GLU A 1 82 ? -8.938 -9.290 21.823 1.00 62.81 82 GLU A N 1
ATOM 667 C CA . GLU A 1 82 ? -8.875 -7.892 21.381 1.00 62.81 82 GLU A CA 1
ATOM 668 C C . GLU A 1 82 ? -8.424 -7.810 19.913 1.00 62.81 82 GLU A C 1
ATOM 670 O O . GLU A 1 82 ? -7.754 -8.733 19.430 1.00 62.81 82 GLU A O 1
ATOM 675 N N . PRO A 1 83 ? -8.775 -6.731 19.179 1.00 61.47 83 PRO A N 1
ATOM 676 C CA . PRO A 1 83 ? -8.364 -6.570 17.790 1.00 61.47 83 PRO A CA 1
ATOM 677 C C . PRO A 1 83 ? -6.837 -6.566 17.684 1.00 61.47 83 PRO A C 1
ATOM 679 O O . PRO A 1 83 ? -6.128 -5.779 18.316 1.00 61.47 83 PRO A O 1
ATOM 682 N N . LYS A 1 84 ? -6.325 -7.521 16.906 1.00 69.88 84 LYS A N 1
ATOM 683 C CA . LYS A 1 84 ? -4.896 -7.713 16.705 1.00 69.88 84 LYS A CA 1
ATOM 684 C C . LYS A 1 84 ? -4.414 -6.649 15.728 1.00 69.88 84 LYS A C 1
ATOM 686 O O . LYS A 1 84 ? -4.559 -6.849 14.530 1.00 69.88 84 LYS A O 1
ATOM 691 N N . CYS A 1 85 ? -3.827 -5.584 16.277 1.00 68.75 85 CYS A N 1
ATOM 692 C CA . CYS A 1 85 ? -3.679 -4.252 15.679 1.00 68.75 85 CYS A CA 1
ATOM 693 C C . CYS A 1 85 ? -4.994 -3.485 15.467 1.00 68.75 85 CYS A C 1
ATOM 695 O O . CYS A 1 85 ? -4.875 -2.245 15.437 1.00 68.75 85 CYS A O 1
#

Solvent-accessible surface area (backbone atoms only — not comparable to full-atom values): 5082 Å² total; per-residue (Å²): 136,73,74,68,62,76,70,32,72,67,44,53,50,54,54,49,50,53,46,56,55,45,65,71,34,70,66,42,51,59,63,33,62,79,16,48,21,72,79,58,61,28,81,46,60,51,88,60,45,39,74,70,83,92,46,41,22,35,62,65,67,56,52,48,65,74,79,46,52,74,64,56,54,52,55,50,59,76,71,49,92,60,79,72,98

Mean predicted aligned error: 6.39 Å

Nearest PDB structures (foldseek):
  4h9d-assembly1_B  TM=8.891E-01  e=1.681E-05  Geobacter metallireducens GS-15
  4h9d-assembly1_A  TM=8.849E-01  e=4.942E-05  Geobacter metallireducens GS-15
  2d8y-assembly1_A  TM=7.216E-01  e=1.816E+00  Homo sapiens
  1iml-assembly1_A  TM=6.061E-01  e=1.212E+00  Rattus rattus

Secondary structure (DSSP, 8-state):
--GGGGG-HHHHHHHHHHHHHHHHSHHHHHHHTT-B-TTT--B--GGGEEESSSSEEEHH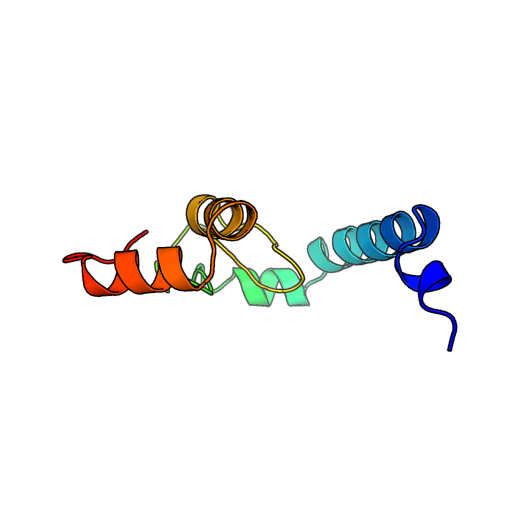HHHHHHHS-HHHHHHHHHH-SS---

Foldseek 3Di:
DDPVVCPDPVNVVVLVVVVVVLCVDPVVCVQLVQQAAPPLRDHHDSVQWDDQRSHTHGPVVSVCVVPDDPVRVVVVVVVDPDRPD